Protein AF-A0A956V4A8-F1 (afdb_monomer_lite)

Sequence (157 aa):
MKYLMVVVMLCLSACSSLDTISDPPPQPGPSEPETPETTNPETGEPENFSGQWLGKVIFEDYEADLELRLEQDLVFLRGEGLLKVDEPFYKTSLKGKVSGMLKYDEVSFELVPDDPDYCYYRAKAIRNTERLEGSFVGVNCVDDAIRGSFVVEKVLE

pLDDT: mean 74.94, std 21.22, range [30.44, 96.19]

Foldseek 3Di:
DDDDDDDDDDDDDDDDDDDDDDDDPDDDDDDPPPDPPPPPPPPPDPQFPAAKKWWWWDFPPAIWIKIWGWGDDPFKIWGKMWTWGDDPVDTDIWIFIKIWGHDPQKIWIKTQTPDPQAFIKIKIWGDDPFKTKIKIWTQGPVGDITITIIIIGGDDD

Structure (mmCIF, N/CA/C/O backbone):
data_AF-A0A956V4A8-F1
#
_entry.id   AF-A0A956V4A8-F1
#
loop_
_atom_site.group_PDB
_atom_site.id
_atom_site.type_symbol
_atom_site.label_atom_id
_atom_site.label_alt_id
_atom_site.label_comp_id
_atom_site.label_asym_id
_atom_site.label_entity_id
_atom_site.label_seq_id
_atom_site.pdbx_PDB_ins_code
_atom_site.Cartn_x
_atom_site.Cartn_y
_atom_site.Cartn_z
_atom_site.occupancy
_atom_site.B_iso_or_equiv
_atom_site.auth_seq_id
_atom_site.auth_comp_id
_atom_site.auth_asym_id
_atom_site.auth_atom_id
_atom_site.pdbx_PDB_model_num
ATOM 1 N N . MET A 1 1 ? 7.256 48.544 -7.525 1.00 36.28 1 MET A N 1
ATOM 2 C CA . MET A 1 1 ? 5.991 48.728 -8.266 1.00 36.28 1 MET A CA 1
ATOM 3 C C . MET A 1 1 ? 4.969 47.742 -7.727 1.00 36.28 1 MET A C 1
ATOM 5 O O . MET A 1 1 ? 5.292 46.571 -7.640 1.00 36.28 1 MET A O 1
ATOM 9 N N . LYS A 1 2 ? 3.777 48.266 -7.411 1.00 37.62 2 LYS A N 1
ATOM 10 C CA . LYS A 1 2 ? 2.496 47.600 -7.101 1.00 37.62 2 LYS A CA 1
ATOM 11 C C . LYS A 1 2 ? 2.353 46.834 -5.774 1.00 37.62 2 LYS A C 1
ATOM 13 O O . LYS A 1 2 ? 2.622 45.649 -5.657 1.00 37.62 2 LYS A O 1
ATOM 18 N N . TYR A 1 3 ? 1.821 47.601 -4.823 1.00 36.47 3 TYR A N 1
ATOM 19 C CA . TYR A 1 3 ? 1.002 47.219 -3.676 1.00 36.47 3 TYR A CA 1
ATOM 20 C C . TYR A 1 3 ? -0.257 46.439 -4.090 1.00 36.47 3 TYR A C 1
ATOM 22 O O . TYR A 1 3 ? -0.843 46.749 -5.129 1.00 36.47 3 TYR A O 1
ATOM 30 N N . LEU A 1 4 ? -0.750 45.562 -3.211 1.00 34.28 4 LEU A N 1
ATOM 31 C CA . LEU A 1 4 ? -2.187 45.318 -3.088 1.00 34.28 4 LEU A CA 1
ATOM 32 C C . LEU A 1 4 ? -2.568 45.188 -1.606 1.00 34.28 4 LEU A C 1
ATOM 34 O O . LEU A 1 4 ? -2.317 44.180 -0.955 1.00 34.28 4 LEU A O 1
ATOM 38 N N . MET A 1 5 ? -3.137 46.281 -1.097 1.00 34.00 5 MET A N 1
ATOM 39 C CA . MET A 1 5 ? -3.940 46.347 0.119 1.00 34.00 5 MET A CA 1
ATOM 40 C C . MET A 1 5 ? -5.271 45.628 -0.121 1.00 34.00 5 MET A C 1
ATOM 42 O O . MET A 1 5 ? -5.885 45.838 -1.166 1.00 34.00 5 MET A O 1
ATOM 46 N N . VAL A 1 6 ? -5.780 44.917 0.883 1.00 35.75 6 VAL A N 1
ATOM 47 C CA . VAL A 1 6 ? -7.229 44.826 1.101 1.00 35.75 6 VAL A CA 1
ATOM 48 C C . VAL A 1 6 ? -7.498 45.232 2.543 1.00 35.75 6 VAL A C 1
ATOM 50 O O . VAL A 1 6 ? -7.198 44.517 3.493 1.00 35.75 6 VAL A O 1
ATOM 53 N N . VAL A 1 7 ? -8.013 46.450 2.659 1.00 35.19 7 VAL A N 1
ATOM 54 C CA . VAL A 1 7 ? -8.653 47.033 3.832 1.00 35.19 7 VAL A CA 1
ATOM 55 C C . VAL A 1 7 ? -10.132 46.691 3.726 1.00 35.19 7 VAL A C 1
ATOM 57 O O . VAL A 1 7 ? -10.735 47.036 2.715 1.00 35.19 7 VAL A O 1
ATOM 60 N N . VAL A 1 8 ? -10.731 46.120 4.770 1.00 32.91 8 VAL A N 1
ATOM 61 C CA . VAL A 1 8 ? -12.114 46.454 5.135 1.00 32.91 8 VAL A CA 1
ATOM 62 C C . VAL A 1 8 ? -12.164 46.591 6.650 1.00 32.91 8 VAL A C 1
ATOM 64 O O . VAL A 1 8 ? -12.032 45.631 7.402 1.00 32.91 8 VAL A O 1
ATOM 67 N N . MET A 1 9 ? -12.293 47.843 7.063 1.00 35.19 9 MET A N 1
ATOM 68 C CA . MET A 1 9 ? -12.492 48.316 8.420 1.00 35.19 9 MET A CA 1
ATOM 69 C C . MET A 1 9 ? -13.931 48.851 8.495 1.00 35.19 9 MET A C 1
ATOM 71 O O . MET A 1 9 ? -14.411 49.422 7.517 1.00 35.19 9 MET A O 1
ATOM 75 N N . LEU A 1 10 ? -14.514 48.762 9.694 1.00 38.06 10 LEU A N 1
ATOM 76 C CA . LEU A 1 10 ? -15.587 49.602 10.253 1.00 38.06 10 LEU A CA 1
ATOM 77 C C . LEU A 1 10 ? -17.047 49.246 9.928 1.00 38.06 10 LEU A C 1
ATOM 79 O O . LEU A 1 10 ? -17.537 49.456 8.827 1.00 38.06 10 LEU A O 1
ATOM 83 N N . CYS A 1 11 ? -17.797 48.954 10.996 1.00 30.44 11 CYS A N 1
ATOM 84 C CA . CYS A 1 11 ? -18.693 49.983 11.521 1.00 30.44 11 CYS A CA 1
ATOM 85 C C . CYS A 1 11 ? -18.794 49.921 13.057 1.00 30.44 11 CYS A C 1
ATOM 87 O O . CYS A 1 11 ? -18.989 48.865 13.652 1.00 30.44 11 CYS A O 1
ATOM 89 N N . LEU A 1 12 ? -18.592 51.094 13.656 1.00 37.97 12 LEU A N 1
ATOM 90 C CA . LEU A 1 12 ? -18.676 51.471 15.067 1.00 37.97 12 LEU A CA 1
ATOM 91 C C . LEU A 1 12 ? -20.073 52.037 15.384 1.00 37.97 12 LEU A C 1
ATOM 93 O O . LEU A 1 12 ? -20.771 52.483 14.475 1.00 37.97 12 LEU A O 1
ATOM 97 N N . SER A 1 13 ? -20.313 52.240 16.688 1.00 38.72 13 SER A N 1
ATOM 98 C CA . SER A 1 13 ? -21.192 53.255 17.328 1.00 38.72 13 SER A CA 1
ATOM 99 C C . SER A 1 13 ? -22.546 52.708 17.808 1.00 38.72 13 SER A C 1
ATOM 101 O O . SER A 1 13 ? -23.384 52.331 17.003 1.00 38.72 13 SER A O 1
ATOM 103 N N . ALA A 1 14 ? -22.752 52.455 19.105 1.00 40.47 14 ALA A N 1
ATOM 104 C CA . ALA A 1 14 ? -22.905 53.379 20.246 1.00 40.47 14 ALA A CA 1
ATOM 105 C C . ALA A 1 14 ? -24.321 53.988 20.372 1.00 40.47 14 ALA A C 1
ATOM 107 O O . ALA A 1 14 ? -24.719 54.826 19.572 1.00 40.47 14 ALA A O 1
ATOM 108 N N . CYS A 1 15 ? -25.027 53.604 21.441 1.00 35.88 15 CYS A N 1
ATOM 109 C CA . CYS A 1 15 ? -26.040 54.380 22.174 1.00 35.88 15 CYS A CA 1
ATOM 110 C C . CYS A 1 15 ? -25.851 53.989 23.656 1.00 35.88 15 CYS A C 1
ATOM 112 O O . CYS A 1 15 ? -25.851 52.804 23.963 1.00 35.88 15 CYS A O 1
ATOM 114 N N . SER A 1 16 ? -25.335 54.856 24.531 1.00 37.22 16 SER A N 1
ATOM 115 C CA . SER A 1 16 ? -25.959 56.017 25.195 1.00 37.22 16 SER A CA 1
ATOM 116 C C . SER A 1 16 ? -26.667 55.657 26.513 1.00 37.22 16 SER A C 1
ATOM 118 O O . SER A 1 16 ? -27.739 55.073 26.507 1.00 37.22 16 SER A O 1
ATOM 120 N N . SER A 1 17 ? -26.022 56.105 27.602 1.00 41.47 17 SER A N 1
ATOM 121 C CA . SER A 1 17 ? -26.554 56.740 28.828 1.00 41.47 17 SER A CA 1
ATOM 122 C C . SER A 1 17 ? -27.556 56.035 29.764 1.00 41.47 17 SER A C 1
ATOM 124 O O . SER A 1 17 ? -28.668 55.711 29.375 1.00 41.47 17 SER A O 1
ATOM 126 N N . LEU A 1 18 ? -27.107 55.963 31.032 1.00 44.75 18 LEU A N 1
ATOM 127 C CA . LEU A 1 18 ? -27.783 56.131 32.334 1.00 44.75 18 LEU A CA 1
ATOM 128 C C . LEU A 1 18 ? -29.298 55.887 32.438 1.00 44.75 18 LEU A C 1
ATOM 130 O O . LEU A 1 18 ? -30.064 56.648 31.869 1.00 44.75 18 LEU A O 1
ATOM 134 N N . ASP A 1 19 ? -29.687 55.018 33.380 1.00 40.72 19 ASP A N 1
ATOM 135 C CA . ASP A 1 19 ? -30.615 55.402 34.455 1.00 40.72 19 ASP A CA 1
ATOM 136 C C . ASP A 1 19 ? -30.521 54.453 35.666 1.00 40.72 19 ASP A C 1
ATOM 138 O O . ASP A 1 19 ? -30.429 53.233 35.542 1.00 40.72 19 ASP A O 1
ATOM 142 N N . THR A 1 20 ? -30.515 55.055 36.854 1.00 47.44 20 THR A N 1
ATOM 143 C CA . THR A 1 20 ? -30.603 54.417 38.173 1.00 47.44 20 THR A CA 1
ATOM 144 C C . THR A 1 20 ? -32.021 53.905 38.399 1.00 47.44 20 THR A C 1
ATOM 146 O O . THR A 1 20 ? -32.931 54.726 38.467 1.00 47.44 20 THR A O 1
ATOM 149 N N . ILE A 1 21 ? -32.225 52.599 38.617 1.00 43.19 21 ILE A N 1
ATOM 150 C CA . ILE A 1 21 ? -33.473 52.075 39.201 1.00 43.19 21 ILE A CA 1
ATOM 151 C C . ILE A 1 21 ? -33.159 50.915 40.160 1.00 43.19 21 ILE A C 1
ATOM 153 O O . ILE A 1 21 ? -32.412 50.002 39.828 1.00 43.19 21 ILE A O 1
ATOM 157 N N . SER A 1 22 ? -33.735 51.029 41.359 1.00 42.41 22 SER A N 1
ATOM 158 C CA . SER A 1 22 ? -33.729 50.139 42.523 1.00 42.41 22 SER A CA 1
ATOM 159 C C . SER A 1 22 ? -33.612 48.635 42.264 1.00 42.41 22 SER A C 1
ATOM 161 O O . SER A 1 22 ? -34.355 48.078 41.459 1.00 42.41 22 SER A O 1
ATOM 163 N N . ASP A 1 23 ? -32.787 47.978 43.086 1.00 48.81 23 ASP A N 1
ATOM 164 C CA . ASP A 1 23 ? -32.817 46.531 43.329 1.00 48.81 23 ASP A CA 1
ATOM 165 C C . ASP A 1 23 ? -34.249 46.054 43.654 1.00 48.81 23 ASP A C 1
ATOM 167 O O . ASP A 1 23 ? -34.845 46.528 44.632 1.00 48.81 23 ASP A O 1
ATOM 171 N N . PRO A 1 24 ? -34.827 45.114 42.888 1.00 55.84 24 PRO A N 1
ATOM 172 C CA . PRO A 1 24 ? -35.982 44.356 43.342 1.00 55.84 24 PRO A CA 1
ATOM 173 C C . PRO A 1 24 ? -35.551 43.303 44.387 1.00 55.84 24 PRO A C 1
ATOM 175 O O . PRO A 1 24 ? -34.430 42.796 44.333 1.00 55.84 24 PRO A O 1
ATOM 178 N N . PRO A 1 25 ? -36.420 42.939 45.350 1.00 59.53 25 PRO A N 1
ATOM 179 C CA . PRO A 1 25 ? -36.109 41.901 46.334 1.00 59.53 25 PRO A CA 1
ATOM 180 C C . PRO A 1 25 ? -35.831 40.550 45.646 1.00 59.53 25 PRO A C 1
ATOM 182 O O . PRO A 1 25 ? -36.397 40.288 44.581 1.00 59.53 25 PRO A O 1
ATOM 185 N N . PRO A 1 26 ? -35.002 39.670 46.244 1.00 54.84 26 PRO A N 1
ATOM 186 C CA . PRO A 1 26 ? -34.620 38.405 45.627 1.00 54.84 26 PRO A CA 1
ATOM 187 C C . PRO A 1 26 ? -35.861 37.548 45.360 1.00 54.84 26 PRO A C 1
ATOM 189 O O . PRO A 1 26 ? -36.564 37.139 46.287 1.00 54.84 26 PRO A O 1
ATOM 192 N N . GLN A 1 27 ? -36.144 37.287 44.082 1.00 53.84 27 GLN A N 1
ATOM 193 C CA . GLN A 1 27 ? -37.149 36.303 43.694 1.00 53.84 27 GLN A CA 1
ATOM 194 C C . GLN A 1 27 ? -36.642 34.892 44.046 1.00 53.84 27 GLN A C 1
ATOM 196 O O . GLN A 1 27 ? -35.451 34.617 43.868 1.00 53.84 27 GLN A O 1
ATOM 201 N N . PRO A 1 28 ? -37.513 33.981 44.521 1.00 52.59 28 PRO A N 1
ATOM 202 C CA . PRO A 1 28 ? -37.171 32.568 44.647 1.00 52.59 28 PRO A CA 1
ATOM 203 C C . PRO A 1 28 ? -36.721 32.048 43.278 1.00 52.59 28 PRO A C 1
ATOM 205 O O . PRO A 1 28 ? -37.389 32.314 42.278 1.00 52.59 28 PRO A O 1
ATOM 208 N N . GLY A 1 29 ? -35.566 31.381 43.240 1.00 52.91 29 GLY A N 1
ATOM 209 C CA . GLY A 1 29 ? -34.890 31.010 41.999 1.00 52.91 29 GLY A CA 1
ATOM 210 C C . GLY A 1 29 ? -35.778 30.211 41.038 1.00 52.91 29 GLY A C 1
ATOM 211 O O . GLY A 1 29 ? -36.649 29.461 41.487 1.00 52.91 29 GLY A O 1
ATOM 212 N N . PRO A 1 30 ? -35.571 30.341 39.716 1.00 49.50 30 PRO A N 1
ATOM 213 C CA . PRO A 1 30 ? -36.160 29.403 38.780 1.00 49.50 30 PRO A CA 1
ATOM 214 C C . PRO A 1 30 ? -35.577 28.021 39.082 1.00 49.50 30 PRO A C 1
ATOM 216 O O . PRO A 1 30 ? -34.360 27.857 39.150 1.00 49.50 30 PRO A O 1
ATOM 219 N N . SER A 1 31 ? -36.452 27.042 39.306 1.00 57.62 31 SER A N 1
ATOM 220 C CA . SER A 1 31 ? -36.075 25.633 39.297 1.00 57.62 31 SER A CA 1
ATOM 221 C C . SER A 1 31 ? -35.276 25.370 38.023 1.00 57.62 31 SER A C 1
ATOM 223 O O . SER A 1 31 ? -35.748 25.696 36.931 1.00 57.62 31 SER A O 1
ATOM 225 N N . GLU A 1 32 ? -34.052 24.867 38.181 1.00 56.41 32 GLU A N 1
ATOM 226 C CA . GLU A 1 32 ? -33.204 24.433 37.073 1.00 56.41 32 GLU A CA 1
ATOM 227 C C . GLU A 1 32 ? -34.052 23.588 36.110 1.00 56.41 32 GLU A C 1
ATOM 229 O O . GLU A 1 32 ? -34.759 22.683 36.567 1.00 56.41 32 GLU A O 1
ATOM 234 N N . PRO A 1 33 ? -34.045 23.870 34.797 1.00 52.03 33 PRO A N 1
ATOM 235 C CA . PRO A 1 33 ? -34.579 22.915 33.849 1.00 52.03 33 PRO A CA 1
ATOM 236 C C . PRO A 1 33 ? -33.721 21.659 33.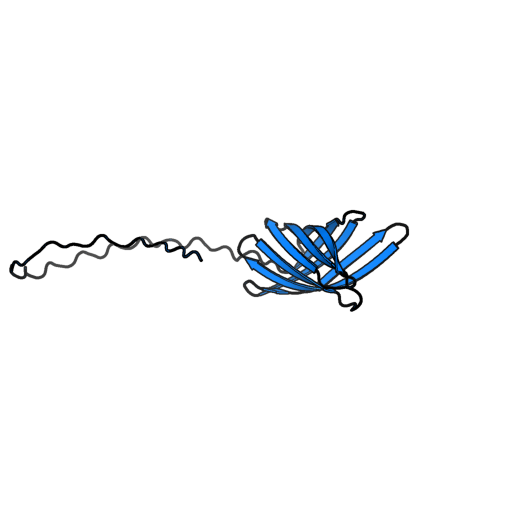987 1.00 52.03 33 PRO A C 1
ATOM 238 O O . PRO A 1 33 ? -32.516 21.717 33.733 1.00 52.03 33 PRO A O 1
ATOM 241 N N . GLU A 1 34 ? -34.323 20.543 34.404 1.00 50.22 34 GLU A N 1
ATOM 242 C CA . GLU A 1 34 ? -33.698 19.231 34.263 1.00 50.22 34 GLU A CA 1
ATOM 243 C C . GLU A 1 34 ? -33.276 19.118 32.800 1.00 50.22 34 GLU A C 1
ATOM 245 O O . GLU A 1 34 ? -34.100 19.115 31.880 1.00 50.22 34 GLU A O 1
ATOM 250 N N . THR A 1 35 ? -31.966 19.178 32.579 1.00 53.41 35 THR A N 1
ATOM 251 C CA . THR A 1 35 ? -31.405 19.066 31.242 1.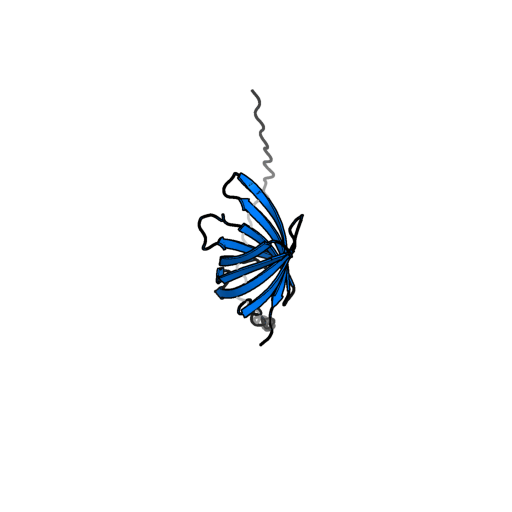00 53.41 35 THR A CA 1
ATOM 252 C C . THR A 1 35 ? -31.811 17.677 30.765 1.00 53.41 35 THR A C 1
ATOM 254 O O . THR A 1 35 ? -31.556 16.723 31.503 1.00 53.41 35 THR A O 1
ATOM 257 N N . PRO A 1 36 ? -32.469 17.517 29.603 1.00 47.81 36 PRO A N 1
ATOM 258 C CA . PRO A 1 36 ? -32.693 16.183 29.082 1.00 47.81 36 PRO A CA 1
ATOM 259 C C . PRO A 1 36 ? -31.315 15.538 28.974 1.00 47.81 36 PRO A C 1
ATOM 261 O O . PRO A 1 36 ? -30.438 16.091 28.302 1.00 47.81 36 PRO A O 1
ATOM 264 N N . GLU A 1 37 ? -31.109 14.433 29.698 1.00 45.59 37 GLU A N 1
ATOM 265 C CA . GLU A 1 37 ? -29.940 13.582 29.525 1.00 45.59 37 GLU A CA 1
ATOM 266 C C . GLU A 1 37 ? -29.870 13.285 28.035 1.00 45.59 37 GLU A C 1
ATOM 268 O O . GLU A 1 37 ? -30.659 12.524 27.474 1.00 45.59 37 GLU A O 1
ATOM 273 N N . THR A 1 38 ? -28.968 13.996 27.365 1.00 40.22 38 THR A N 1
ATOM 274 C CA . THR A 1 38 ? -28.608 13.697 25.999 1.00 40.22 38 THR A CA 1
ATOM 275 C C . THR A 1 38 ? -27.932 12.355 26.133 1.00 40.22 38 THR A C 1
ATOM 277 O O . THR A 1 38 ? -26.786 12.287 26.571 1.00 40.22 38 THR A O 1
ATOM 280 N N . THR A 1 39 ? -28.676 11.283 25.859 1.00 43.44 39 THR A N 1
ATOM 281 C CA . THR A 1 39 ? -28.106 9.975 25.565 1.00 43.44 39 THR A CA 1
ATOM 282 C C . THR A 1 39 ? -27.041 10.241 24.527 1.00 43.44 39 THR A C 1
ATOM 284 O O . THR A 1 39 ? -27.347 10.530 23.368 1.00 43.44 39 THR A O 1
ATOM 287 N N . ASN A 1 40 ? -25.798 10.270 25.001 1.00 52.56 40 ASN A N 1
ATOM 288 C CA . ASN A 1 40 ? -24.621 10.366 24.174 1.00 52.56 40 ASN A CA 1
ATOM 289 C C . ASN A 1 40 ? -24.801 9.235 23.159 1.00 52.56 40 ASN A C 1
ATOM 291 O O . ASN A 1 40 ? -24.985 8.098 23.608 1.00 52.56 40 ASN A O 1
ATOM 295 N N . PRO A 1 41 ? -24.899 9.514 21.844 1.00 49.75 41 PRO A N 1
ATOM 296 C CA . PRO A 1 41 ? -24.983 8.436 20.880 1.00 49.75 41 PRO A CA 1
ATOM 297 C C . PRO A 1 41 ? -23.787 7.552 21.176 1.00 49.75 41 PRO A C 1
ATOM 299 O O . PRO A 1 41 ? -22.665 8.050 21.252 1.00 49.75 41 PRO A O 1
ATOM 302 N N . GLU A 1 42 ? -24.068 6.290 21.480 1.00 48.09 42 GLU A N 1
ATOM 303 C CA . GLU A 1 42 ? -23.077 5.261 21.724 1.00 48.09 42 GLU A CA 1
ATOM 304 C C . GLU A 1 42 ? -22.100 5.353 20.553 1.00 48.09 42 GLU A C 1
ATOM 306 O O . GLU A 1 42 ? -22.432 4.995 19.421 1.00 48.09 42 GLU A O 1
ATOM 311 N N . THR A 1 43 ? -20.963 6.015 20.787 1.00 47.06 43 THR A N 1
ATOM 312 C CA . THR A 1 43 ? -19.883 6.144 19.817 1.00 47.06 43 THR A CA 1
ATOM 313 C C . THR A 1 43 ? -19.393 4.722 19.668 1.00 47.06 43 THR A C 1
ATOM 315 O O . THR A 1 43 ? -18.571 4.279 20.468 1.00 47.06 43 THR A O 1
ATOM 318 N N . GLY A 1 44 ? -20.008 3.979 18.741 1.00 40.06 44 GLY A N 1
ATOM 319 C CA . GLY A 1 44 ? -19.593 2.631 18.399 1.00 40.06 44 GLY A CA 1
ATOM 320 C C . GLY A 1 44 ? -18.086 2.675 18.269 1.00 40.06 44 GLY A C 1
ATOM 321 O O . GLY A 1 44 ? -17.561 3.602 17.640 1.00 40.06 44 GLY A O 1
ATOM 322 N N . GLU A 1 45 ? -17.406 1.775 18.981 1.00 46.56 45 GLU A N 1
ATOM 323 C CA . GLU A 1 45 ? -15.950 1.735 18.980 1.00 46.56 45 GLU A CA 1
ATOM 324 C C . GLU A 1 45 ? -15.491 1.866 17.528 1.00 46.56 45 GLU A C 1
ATOM 326 O O . GLU A 1 45 ? -15.997 1.126 16.676 1.00 46.56 45 GLU A O 1
ATOM 331 N N . PRO A 1 46 ? -14.641 2.859 17.204 1.00 55.00 46 PRO A N 1
ATOM 332 C CA . PRO A 1 46 ? -14.238 3.080 15.831 1.00 55.00 46 PRO A CA 1
ATOM 333 C C . PRO A 1 46 ? -13.652 1.772 15.328 1.00 55.00 46 PRO A C 1
ATOM 335 O O . PRO A 1 46 ? -12.647 1.294 15.856 1.00 55.00 46 PRO A O 1
ATOM 338 N N . GLU A 1 47 ? -14.337 1.169 14.360 1.00 63.97 47 GLU A N 1
ATOM 339 C CA . GLU A 1 47 ? -13.988 -0.139 13.838 1.00 63.97 47 GLU A CA 1
ATOM 340 C C . GLU A 1 47 ? -12.506 -0.128 13.461 1.00 63.97 47 GLU A C 1
ATOM 342 O O . GLU A 1 47 ? -12.058 0.668 12.621 1.00 63.97 47 GLU A O 1
ATOM 347 N N . ASN A 1 48 ? -11.741 -0.965 14.159 1.00 73.06 48 ASN A N 1
ATOM 348 C CA . ASN A 1 48 ? -10.294 -0.881 14.166 1.00 73.06 48 ASN A CA 1
ATOM 349 C C . ASN A 1 48 ? -9.749 -1.255 12.779 1.00 73.06 48 ASN A C 1
ATOM 351 O O . ASN A 1 48 ? -10.116 -2.284 12.203 1.00 73.06 48 ASN A O 1
ATOM 355 N N . PHE A 1 49 ? -8.863 -0.418 12.243 1.00 79.69 49 PHE A N 1
ATOM 356 C CA . PHE A 1 49 ? -8.170 -0.644 10.973 1.00 79.69 49 PHE A CA 1
ATOM 357 C C . PHE A 1 49 ? -7.158 -1.798 11.044 1.00 79.69 49 PHE A C 1
ATOM 359 O O . PHE A 1 49 ? -6.605 -2.216 10.026 1.00 79.69 49 PHE A O 1
ATOM 366 N N . SER A 1 50 ? -6.906 -2.303 12.253 1.00 89.31 50 SER A N 1
ATOM 367 C CA . SER A 1 50 ? -5.955 -3.377 12.495 1.00 89.31 50 SER A CA 1
ATOM 368 C C . SER A 1 50 ? -6.387 -4.682 11.828 1.00 89.31 50 SER A C 1
ATOM 370 O O . SER A 1 50 ? -7.565 -5.051 11.860 1.00 89.31 50 SER A O 1
ATOM 372 N N . GLY A 1 51 ? -5.420 -5.378 11.237 1.00 91.81 51 GLY A N 1
ATOM 373 C CA . GLY A 1 51 ? -5.620 -6.668 10.585 1.00 91.81 51 GLY A CA 1
ATOM 374 C C . GLY A 1 51 ? -4.862 -6.806 9.270 1.00 91.81 51 GLY A C 1
ATOM 375 O O . GLY A 1 51 ? -4.039 -5.963 8.894 1.00 91.81 51 GLY A O 1
ATOM 376 N N . GLN A 1 52 ? -5.145 -7.904 8.576 1.00 94.75 52 GLN A N 1
ATOM 377 C CA . GLN A 1 52 ? -4.626 -8.159 7.241 1.00 94.75 52 GLN A CA 1
ATOM 378 C C . GLN A 1 52 ? -5.549 -7.540 6.189 1.00 94.75 52 GLN A C 1
ATOM 380 O O . GLN A 1 52 ? -6.768 -7.654 6.277 1.00 94.75 52 GLN A O 1
ATOM 385 N N . TRP A 1 53 ? -4.952 -6.913 5.182 1.00 94.31 53 TRP A N 1
ATOM 386 C CA . TRP A 1 53 ? -5.639 -6.351 4.028 1.00 94.31 53 TRP A CA 1
ATOM 387 C C . TRP A 1 53 ? -5.016 -6.909 2.756 1.00 94.31 53 TRP A C 1
ATOM 389 O O . TRP A 1 53 ? -3.792 -6.941 2.630 1.00 94.31 53 TRP A O 1
ATOM 399 N N . LEU A 1 54 ? -5.843 -7.360 1.821 1.00 96.19 54 LEU A N 1
ATOM 400 C CA . LEU A 1 54 ? -5.405 -7.999 0.583 1.00 96.19 54 LEU A CA 1
ATOM 401 C C . LEU A 1 54 ? -6.058 -7.328 -0.615 1.00 96.19 54 LEU A C 1
ATOM 403 O O . LEU A 1 54 ? -7.230 -6.966 -0.567 1.00 96.19 54 LEU A O 1
ATOM 407 N N . GLY A 1 55 ? -5.326 -7.195 -1.713 1.00 95.12 55 GLY A N 1
ATOM 408 C CA . GLY A 1 55 ? -5.913 -6.725 -2.956 1.00 95.12 55 GLY A CA 1
ATOM 409 C C . GLY A 1 55 ? -4.896 -6.490 -4.055 1.00 95.12 55 GLY A C 1
ATOM 410 O O . GLY A 1 55 ? -3.904 -7.208 -4.156 1.00 95.12 55 GLY A O 1
ATOM 411 N N . LYS A 1 56 ? -5.174 -5.505 -4.906 1.00 95.19 56 LYS A N 1
ATOM 412 C CA . LYS A 1 56 ? -4.453 -5.268 -6.157 1.00 95.19 56 LYS A CA 1
ATOM 413 C C . LYS A 1 56 ? -3.914 -3.851 -6.234 1.00 95.19 56 LYS A C 1
ATOM 415 O O . LYS A 1 56 ? -4.571 -2.902 -5.806 1.00 95.19 56 LYS A O 1
ATOM 420 N N . VAL A 1 57 ? -2.750 -3.721 -6.855 1.00 93.12 57 VAL A N 1
ATOM 421 C CA . VAL A 1 57 ? -2.176 -2.467 -7.343 1.00 93.12 57 VAL A CA 1
ATOM 422 C C . VAL A 1 57 ? -2.191 -2.508 -8.859 1.00 93.12 57 VAL A C 1
ATOM 424 O O . VAL A 1 57 ? -1.774 -3.494 -9.460 1.00 93.12 57 VAL A O 1
ATOM 427 N N . ILE A 1 58 ? -2.670 -1.434 -9.463 1.00 93.69 58 ILE A N 1
ATOM 428 C CA . ILE A 1 58 ? -2.830 -1.280 -10.901 1.00 93.69 58 ILE A CA 1
ATOM 429 C C . ILE A 1 58 ? -1.846 -0.198 -11.338 1.00 93.69 58 ILE A C 1
ATOM 431 O O . ILE A 1 58 ? -1.994 0.973 -10.965 1.00 93.69 58 ILE A O 1
ATOM 435 N N . PHE A 1 59 ? -0.828 -0.609 -12.088 1.00 89.69 59 PHE A N 1
ATOM 436 C CA . PHE A 1 59 ? 0.096 0.276 -12.792 1.00 89.69 59 PHE A CA 1
ATOM 437 C C . PHE A 1 59 ? -0.395 0.480 -14.235 1.00 89.69 59 PHE A C 1
ATOM 439 O O . PHE A 1 59 ? -1.406 -0.088 -14.640 1.00 89.69 59 PHE A O 1
ATOM 446 N N . GLU A 1 60 ? 0.305 1.305 -15.017 1.00 87.12 60 GLU A N 1
ATOM 447 C CA . GLU A 1 60 ? -0.049 1.544 -16.427 1.00 87.12 60 GLU A CA 1
ATOM 448 C C . GLU A 1 60 ? 0.052 0.268 -17.280 1.00 87.12 60 GLU A C 1
ATOM 450 O O . GLU A 1 60 ? -0.834 -0.001 -18.088 1.00 87.12 60 GLU A O 1
ATOM 455 N N . ASP A 1 61 ? 1.088 -0.542 -17.039 1.00 87.44 61 ASP A N 1
ATOM 456 C CA . ASP A 1 61 ? 1.444 -1.672 -17.906 1.00 87.44 61 ASP A CA 1
ATOM 457 C C . ASP A 1 61 ? 1.237 -3.057 -17.268 1.00 87.44 61 ASP A C 1
ATOM 459 O O . ASP A 1 61 ? 1.340 -4.067 -17.963 1.00 87.44 61 ASP A O 1
ATOM 463 N N . TYR A 1 62 ? 0.995 -3.133 -15.955 1.00 90.06 62 TYR A N 1
ATOM 464 C CA . TYR A 1 62 ? 0.870 -4.400 -15.225 1.00 90.06 62 TYR A CA 1
ATOM 465 C C . TYR A 1 62 ? 0.102 -4.247 -13.907 1.00 90.06 62 TYR A C 1
ATOM 467 O O . TYR A 1 62 ? -0.119 -3.141 -13.406 1.00 90.06 62 TYR A O 1
ATOM 475 N N . GLU A 1 63 ? -0.270 -5.380 -13.316 1.00 92.69 63 GLU A N 1
ATOM 476 C CA . GLU A 1 63 ? -0.895 -5.447 -11.997 1.00 92.69 63 GLU A CA 1
ATOM 477 C C . GLU A 1 63 ? 0.006 -6.176 -10.997 1.00 92.69 63 GLU A C 1
ATOM 479 O O . GLU A 1 63 ? 0.850 -6.999 -11.349 1.00 92.69 63 GLU A O 1
ATOM 484 N N . ALA A 1 64 ? -0.186 -5.877 -9.718 1.00 92.75 64 ALA A N 1
ATOM 485 C CA . ALA A 1 64 ? 0.507 -6.539 -8.626 1.00 92.75 64 ALA A CA 1
ATOM 486 C C . ALA A 1 64 ? -0.471 -6.889 -7.506 1.00 92.75 64 ALA A C 1
ATOM 488 O O . ALA A 1 64 ? -1.423 -6.153 -7.248 1.00 92.75 64 ALA A O 1
ATOM 489 N N . ASP A 1 65 ? -0.219 -7.989 -6.808 1.00 95.56 65 ASP A N 1
ATOM 490 C CA . ASP A 1 65 ? -0.891 -8.288 -5.549 1.00 95.56 65 ASP A CA 1
ATOM 491 C C . ASP A 1 65 ? -0.280 -7.455 -4.428 1.00 95.56 65 ASP A C 1
ATOM 493 O O . ASP A 1 65 ? 0.942 -7.337 -4.321 1.00 95.56 65 ASP A O 1
ATOM 497 N N . LEU A 1 66 ? -1.131 -6.901 -3.572 1.00 94.56 66 LEU A N 1
ATOM 498 C CA . LEU A 1 66 ? -0.731 -6.178 -2.377 1.00 94.56 66 LEU A CA 1
ATOM 499 C C . LEU A 1 66 ? -1.298 -6.858 -1.145 1.00 94.56 66 LEU A C 1
ATOM 501 O O . LEU A 1 66 ? -2.508 -7.027 -1.009 1.00 94.56 66 LEU A O 1
ATOM 505 N N . GLU A 1 67 ? -0.404 -7.182 -0.224 1.00 95.81 67 GLU A N 1
ATOM 506 C CA . GLU A 1 67 ? -0.749 -7.613 1.120 1.00 95.81 67 GLU A CA 1
ATOM 507 C C . GLU A 1 67 ? -0.268 -6.553 2.103 1.00 95.81 67 GLU A C 1
ATOM 509 O O . GLU A 1 67 ? 0.902 -6.172 2.082 1.00 95.81 67 GLU A O 1
ATOM 514 N N . LEU A 1 68 ? -1.154 -6.083 2.974 1.00 94.12 68 LEU A N 1
ATOM 515 C CA . LEU A 1 68 ? -0.820 -5.185 4.070 1.00 94.12 68 LEU A CA 1
ATOM 516 C C . LEU A 1 68 ? -1.177 -5.858 5.389 1.00 94.12 68 LEU A C 1
ATOM 518 O O . LEU A 1 68 ? -2.210 -6.513 5.520 1.00 94.12 68 LEU A O 1
ATOM 522 N N . ARG A 1 69 ? -0.336 -5.661 6.392 1.00 94.94 69 ARG A N 1
ATOM 523 C CA . ARG A 1 69 ? -0.650 -5.946 7.790 1.00 94.94 69 ARG A CA 1
ATOM 524 C C . ARG A 1 69 ? -0.538 -4.646 8.533 1.00 94.94 69 ARG A C 1
ATOM 526 O O . ARG A 1 69 ? 0.548 -4.079 8.576 1.00 94.94 69 ARG A O 1
ATOM 533 N N . LEU A 1 70 ? -1.659 -4.161 9.041 1.00 93.31 70 LEU A N 1
ATOM 534 C CA . LEU A 1 70 ? -1.754 -2.830 9.612 1.00 93.31 70 LEU A CA 1
ATOM 535 C C . LEU A 1 70 ? -2.181 -2.933 11.067 1.00 93.31 70 LEU A C 1
ATOM 537 O O . LEU A 1 70 ? -2.976 -3.791 11.439 1.00 93.31 70 LEU A O 1
ATOM 541 N N . GLU A 1 71 ? -1.641 -2.031 11.867 1.00 93.31 71 GLU A N 1
ATOM 542 C CA . GLU A 1 71 ? -1.979 -1.796 13.258 1.00 93.31 71 GLU A CA 1
ATOM 543 C C . GLU A 1 71 ? -2.328 -0.317 13.407 1.00 93.31 71 GLU A C 1
ATOM 545 O O . GLU A 1 71 ? -1.602 0.564 12.926 1.00 93.31 71 GLU A O 1
ATOM 550 N N . GLN A 1 72 ? -3.458 -0.050 14.056 1.00 91.12 72 GLN A N 1
ATOM 551 C CA . GLN A 1 72 ? -3.918 1.301 14.345 1.00 91.12 72 GLN A CA 1
ATOM 552 C C . GLN A 1 72 ? -3.631 1.661 15.799 1.00 91.12 72 GLN A C 1
ATOM 554 O O . GLN A 1 72 ? -4.060 0.968 16.718 1.00 91.12 72 GLN A O 1
ATOM 559 N N . ASP A 1 73 ? -2.984 2.806 15.988 1.00 89.88 73 ASP A N 1
ATOM 560 C CA . ASP A 1 73 ? -2.835 3.467 17.280 1.00 89.88 73 ASP A CA 1
ATOM 561 C C . ASP A 1 73 ? -3.408 4.884 17.179 1.00 89.88 73 ASP A C 1
ATOM 563 O O . ASP A 1 73 ? -2.819 5.773 16.557 1.00 89.88 73 ASP A O 1
ATOM 567 N N . LEU A 1 74 ? -4.596 5.088 17.756 1.00 88.06 74 LEU A N 1
ATOM 568 C CA . LEU A 1 74 ? -5.387 6.313 17.620 1.00 88.06 74 LEU A CA 1
ATOM 569 C C . LEU A 1 74 ? -5.648 6.660 16.143 1.00 88.06 74 LEU A C 1
ATOM 571 O O . LEU A 1 74 ? -6.487 6.040 15.497 1.00 88.06 74 LEU A O 1
ATOM 575 N N . VAL A 1 75 ? -4.935 7.656 15.614 1.00 89.44 75 VAL A N 1
ATOM 576 C CA . VAL A 1 75 ? -5.007 8.107 14.216 1.00 89.44 75 VAL A CA 1
ATOM 577 C C . VAL A 1 75 ? -3.801 7.659 13.39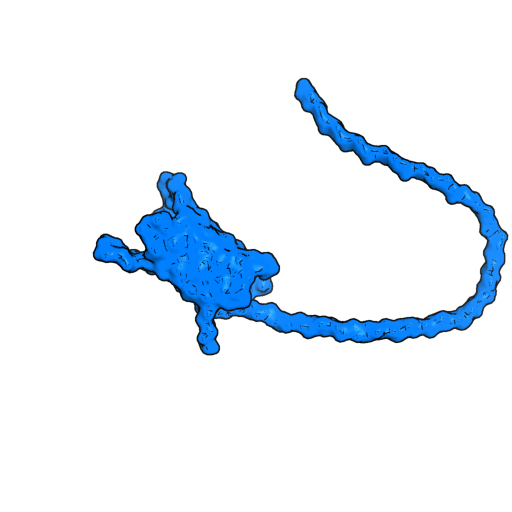5 1.00 89.44 75 VAL A C 1
ATOM 579 O O . VAL A 1 75 ? -3.744 7.936 12.203 1.00 89.44 75 VAL A O 1
ATOM 582 N N . PHE A 1 76 ? -2.816 7.004 14.005 1.00 92.06 76 PHE A N 1
ATOM 583 C CA . PHE A 1 76 ? -1.626 6.516 13.324 1.00 92.06 76 PHE A CA 1
ATOM 584 C C . PHE A 1 76 ? -1.835 5.084 12.844 1.00 92.06 76 PHE A C 1
ATOM 586 O O . PHE A 1 76 ? -2.418 4.260 13.544 1.00 92.06 76 PHE A O 1
ATOM 593 N N . LEU A 1 77 ? -1.308 4.791 11.659 1.00 92.56 77 LEU A N 1
ATOM 594 C CA . LEU A 1 77 ? -1.262 3.452 11.085 1.00 92.56 77 LEU A CA 1
ATOM 595 C C . LEU A 1 77 ? 0.191 3.034 10.920 1.00 92.56 77 LEU A C 1
ATOM 597 O O . LEU A 1 77 ? 1.029 3.835 10.495 1.00 92.56 77 LEU A O 1
ATOM 601 N N . ARG A 1 78 ? 0.499 1.788 11.261 1.00 94.94 78 ARG A N 1
ATOM 602 C CA . ARG A 1 78 ? 1.828 1.203 11.078 1.00 94.94 78 ARG A CA 1
ATOM 603 C C . ARG A 1 78 ? 1.711 -0.248 10.663 1.00 94.94 78 ARG A C 1
ATOM 605 O O . ARG A 1 78 ? 0.729 -0.899 10.991 1.00 94.94 78 ARG A O 1
ATOM 612 N N . GLY A 1 79 ? 2.733 -0.754 9.994 1.00 94.56 79 GLY A N 1
ATOM 613 C CA . GLY A 1 79 ? 2.877 -2.181 9.781 1.00 94.56 79 GLY A CA 1
ATOM 614 C C . GLY A 1 79 ? 3.740 -2.504 8.579 1.00 94.56 79 GLY A C 1
ATOM 615 O O . GLY A 1 79 ? 4.736 -1.826 8.316 1.00 94.56 79 GLY A O 1
ATOM 616 N N . GLU A 1 80 ? 3.361 -3.551 7.864 1.00 95.50 80 GLU A N 1
ATOM 617 C CA . GLU A 1 80 ? 4.164 -4.145 6.802 1.00 95.50 80 GLU A CA 1
ATOM 618 C C . GLU A 1 80 ? 3.345 -4.284 5.523 1.00 95.50 80 GLU A C 1
ATOM 620 O O . GLU A 1 80 ? 2.140 -4.536 5.560 1.00 95.50 80 GLU A O 1
ATOM 625 N N . GLY A 1 81 ? 4.018 -4.117 4.390 1.00 93.81 81 GLY A N 1
ATOM 626 C CA . GLY A 1 81 ? 3.466 -4.308 3.061 1.00 93.81 81 GLY A CA 1
ATOM 627 C C . GLY A 1 81 ? 4.301 -5.300 2.264 1.00 93.81 81 GLY A C 1
ATOM 628 O O . GLY A 1 81 ? 5.527 -5.331 2.369 1.00 93.81 81 GLY A O 1
ATOM 629 N N . LEU A 1 82 ? 3.631 -6.105 1.450 1.00 94.25 82 LEU A N 1
ATOM 630 C CA . LEU A 1 82 ? 4.239 -7.017 0.495 1.00 94.25 82 LEU A CA 1
ATOM 631 C C . LEU A 1 82 ? 3.551 -6.838 -0.856 1.00 94.25 82 LEU A C 1
ATOM 633 O O . LEU A 1 82 ? 2.377 -7.164 -1.010 1.00 94.25 82 LEU A O 1
ATOM 637 N N . LEU A 1 83 ? 4.305 -6.332 -1.826 1.00 91.31 83 LEU A N 1
ATOM 638 C CA . LEU A 1 83 ? 3.893 -6.207 -3.216 1.00 91.31 83 LEU A CA 1
ATOM 639 C C . LEU A 1 83 ? 4.441 -7.401 -4.002 1.00 91.31 83 LEU A C 1
ATOM 641 O O . LEU A 1 83 ? 5.647 -7.644 -3.975 1.00 91.31 83 LEU A O 1
ATOM 645 N N . LYS A 1 84 ? 3.594 -8.144 -4.709 1.00 93.94 84 LYS A N 1
ATOM 646 C CA . LYS A 1 84 ? 4.001 -9.279 -5.547 1.00 93.94 84 LYS A CA 1
ATOM 647 C C . LYS A 1 84 ? 3.606 -9.014 -6.988 1.00 93.94 84 LYS A C 1
ATOM 649 O O . LYS A 1 84 ? 2.441 -8.769 -7.274 1.00 93.94 84 LYS A O 1
ATOM 654 N N . VAL A 1 85 ? 4.573 -9.101 -7.890 1.00 91.69 85 VAL A N 1
ATOM 655 C CA . VAL A 1 85 ? 4.335 -9.052 -9.334 1.00 91.69 85 VAL A CA 1
ATOM 656 C C . VAL A 1 85 ? 4.555 -10.458 -9.868 1.00 91.69 85 VAL A C 1
ATOM 658 O O . VAL A 1 85 ? 5.626 -11.033 -9.650 1.00 91.69 85 VAL A O 1
ATOM 661 N N . ASP A 1 86 ? 3.550 -11.009 -10.540 1.00 91.81 86 ASP A N 1
ATOM 662 C CA . ASP A 1 86 ? 3.613 -12.329 -11.171 1.00 91.81 86 ASP A CA 1
ATOM 663 C C . ASP A 1 86 ? 3.264 -12.222 -12.659 1.00 91.81 86 ASP A C 1
ATOM 665 O O . ASP A 1 86 ? 2.195 -12.631 -13.104 1.00 91.81 86 ASP A O 1
ATOM 669 N N . GLU A 1 87 ? 4.185 -11.642 -13.428 1.00 88.00 87 GLU A N 1
ATOM 670 C CA . GLU A 1 87 ? 4.072 -11.529 -14.879 1.00 88.00 87 GLU A CA 1
ATOM 671 C C . GLU A 1 87 ? 4.782 -12.709 -15.572 1.00 88.00 87 GLU A C 1
ATOM 673 O O . GLU A 1 87 ? 5.775 -13.239 -15.055 1.00 88.00 87 GLU A O 1
ATOM 678 N N . PRO A 1 88 ? 4.354 -13.119 -16.785 1.00 87.06 88 PRO A N 1
ATOM 679 C CA . PRO A 1 88 ? 4.907 -14.287 -17.483 1.00 87.06 88 PRO A CA 1
ATOM 680 C C . PRO A 1 88 ? 6.433 -14.278 -17.660 1.00 87.06 88 PRO A C 1
ATOM 682 O O . PRO A 1 88 ? 7.056 -15.338 -17.725 1.00 87.06 88 PRO A O 1
ATOM 685 N N . PHE A 1 89 ? 7.037 -13.089 -17.731 1.00 85.25 89 PHE A N 1
ATOM 686 C CA . PHE A 1 89 ? 8.473 -12.892 -17.947 1.00 85.25 89 PHE A CA 1
ATOM 687 C C . PHE A 1 89 ? 9.178 -12.192 -16.779 1.00 85.25 89 PHE A C 1
ATOM 689 O O . PHE A 1 89 ? 10.389 -11.984 -16.839 1.00 85.25 89 PHE A O 1
ATOM 696 N N . TYR A 1 90 ? 8.445 -11.828 -15.724 1.00 80.69 90 TYR A N 1
ATOM 697 C CA . TYR A 1 90 ? 8.975 -11.071 -14.597 1.00 80.69 90 TYR A CA 1
ATOM 698 C C . TYR A 1 90 ? 8.217 -11.414 -13.315 1.00 80.69 90 TYR A C 1
ATOM 700 O O . TYR A 1 90 ? 7.036 -11.113 -13.172 1.00 80.69 90 TYR A O 1
ATOM 708 N N . LYS A 1 91 ? 8.916 -12.035 -12.363 1.00 90.75 91 LYS A N 1
ATOM 709 C CA . LYS A 1 91 ? 8.368 -12.354 -11.044 1.00 90.75 91 LYS A CA 1
ATOM 710 C C . LYS A 1 91 ? 9.2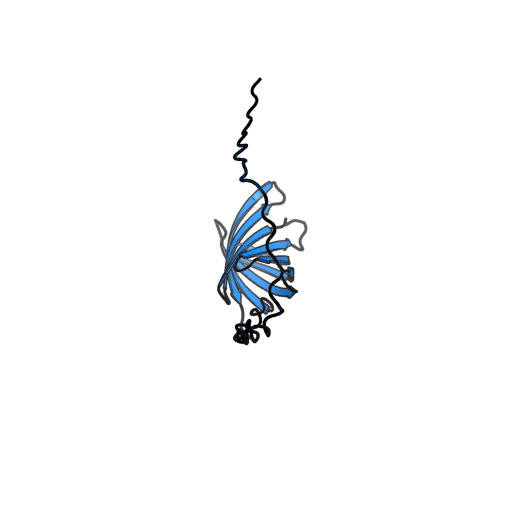06 -11.678 -9.983 1.00 90.75 91 LYS A C 1
ATOM 712 O O . LYS A 1 91 ? 10.411 -11.919 -9.911 1.00 90.75 91 LYS A O 1
ATOM 717 N N . THR A 1 92 ? 8.576 -10.864 -9.150 1.00 89.31 92 THR A N 1
ATOM 718 C CA . THR A 1 92 ? 9.256 -10.222 -8.026 1.00 89.31 92 THR A CA 1
ATOM 719 C C . THR A 1 92 ? 8.339 -10.095 -6.819 1.00 89.31 92 THR A C 1
ATOM 721 O O . THR A 1 92 ? 7.115 -10.196 -6.909 1.00 89.31 92 THR A O 1
ATOM 724 N N . SER A 1 93 ? 8.941 -9.904 -5.655 1.00 90.81 93 SER A N 1
ATOM 725 C CA . SER A 1 93 ? 8.241 -9.660 -4.402 1.00 90.81 93 SER A CA 1
ATOM 726 C C . SER A 1 93 ? 9.014 -8.625 -3.606 1.00 90.81 93 SER A C 1
ATOM 728 O O . SER A 1 93 ? 10.173 -8.849 -3.264 1.00 90.81 93 SER A O 1
ATOM 730 N N . LEU A 1 94 ? 8.365 -7.507 -3.308 1.00 89.56 94 LEU A N 1
ATOM 731 C CA . LEU A 1 94 ? 8.952 -6.376 -2.609 1.00 89.56 94 LEU A CA 1
ATOM 732 C C . LEU A 1 94 ? 8.272 -6.211 -1.254 1.00 89.56 94 LEU A C 1
ATOM 734 O O . LEU A 1 94 ? 7.068 -5.968 -1.178 1.00 89.56 94 LEU A O 1
ATOM 738 N N . LYS A 1 95 ? 9.054 -6.352 -0.185 1.00 93.75 95 LYS A N 1
ATOM 739 C CA . LYS A 1 95 ? 8.611 -6.063 1.180 1.00 93.75 95 LYS A CA 1
ATOM 740 C C . LYS A 1 95 ? 8.941 -4.629 1.547 1.00 93.75 95 LYS A C 1
ATOM 742 O O . LYS A 1 95 ? 9.916 -4.068 1.049 1.00 93.75 95 LYS A O 1
ATOM 747 N N . GLY A 1 96 ? 8.134 -4.054 2.423 1.00 92.19 96 GLY A N 1
ATOM 748 C CA . GLY A 1 96 ? 8.386 -2.731 2.958 1.00 92.19 96 GLY A CA 1
ATOM 749 C C . GLY A 1 96 ? 7.585 -2.436 4.211 1.00 92.19 96 GLY A C 1
ATOM 750 O O . GLY A 1 96 ? 6.668 -3.164 4.595 1.00 92.19 96 GLY A O 1
ATOM 751 N N . LYS A 1 97 ? 7.930 -1.319 4.839 1.00 94.25 97 LYS A N 1
ATOM 752 C CA . LYS A 1 97 ? 7.227 -0.786 6.002 1.00 94.25 97 LYS A CA 1
ATOM 753 C C . LYS A 1 97 ? 6.152 0.182 5.560 1.00 94.25 97 LYS A C 1
ATOM 755 O O . LYS A 1 97 ? 6.385 1.017 4.690 1.00 94.25 97 LYS A O 1
ATOM 760 N N . VAL A 1 98 ? 5.001 0.093 6.209 1.00 93.50 98 VAL A N 1
ATOM 761 C CA . VAL A 1 98 ? 3.879 1.002 6.004 1.00 93.50 98 VAL A CA 1
ATOM 762 C C . VAL A 1 98 ? 3.755 1.892 7.227 1.00 93.50 98 VAL A C 1
ATOM 764 O O . VAL A 1 98 ? 3.724 1.414 8.361 1.00 93.50 98 VAL A O 1
ATOM 767 N N . SER A 1 99 ? 3.672 3.194 7.006 1.00 93.62 99 SER A N 1
ATOM 768 C CA . SER A 1 99 ? 3.306 4.170 8.029 1.00 93.62 99 SER A CA 1
ATOM 769 C C . SER A 1 99 ? 2.226 5.083 7.475 1.00 93.62 99 SER A C 1
ATOM 771 O O . SER A 1 99 ? 2.180 5.340 6.280 1.00 93.62 99 SER A O 1
ATOM 773 N N . GLY A 1 100 ? 1.317 5.569 8.307 1.00 92.00 100 GLY A N 1
ATOM 774 C CA . GLY A 1 100 ? 0.221 6.384 7.812 1.00 92.00 100 GLY A CA 1
ATOM 775 C C . GLY A 1 100 ? -0.556 7.106 8.891 1.00 92.00 100 GLY A C 1
ATOM 776 O O . GLY A 1 100 ? -0.267 7.003 10.086 1.00 92.00 100 GLY A O 1
ATOM 777 N N . MET A 1 101 ? -1.553 7.854 8.437 1.00 91.88 101 MET A N 1
ATOM 778 C CA . MET A 1 101 ? -2.469 8.605 9.276 1.00 91.88 101 MET A CA 1
ATOM 779 C C . MET A 1 101 ? -3.894 8.492 8.734 1.00 91.88 101 MET A C 1
ATOM 781 O O . MET A 1 101 ? -4.127 8.633 7.531 1.00 91.88 101 MET A O 1
ATOM 785 N N . LEU A 1 102 ? -4.831 8.255 9.645 1.00 88.81 102 LEU A N 1
ATOM 786 C CA . LEU A 1 102 ? -6.265 8.250 9.409 1.00 88.81 102 LEU A CA 1
ATOM 787 C C . LEU A 1 102 ? -6.836 9.638 9.711 1.00 88.81 102 LEU A C 1
ATOM 789 O O . LEU A 1 102 ? -6.582 10.214 10.772 1.00 88.81 102 LEU A O 1
ATOM 793 N N . LYS A 1 103 ? -7.646 10.161 8.794 1.00 87.88 103 LYS A N 1
ATOM 794 C CA . LYS A 1 103 ? -8.381 11.411 8.956 1.00 87.88 103 LYS A CA 1
ATOM 795 C C . LYS A 1 103 ? -9.806 11.225 8.440 1.00 87.88 103 LYS A C 1
ATOM 797 O O . LYS A 1 103 ? -10.056 11.372 7.252 1.00 87.88 103 LYS A O 1
ATOM 802 N N . TYR A 1 104 ? -10.738 10.956 9.354 1.00 85.00 104 TYR A N 1
ATOM 803 C CA . TYR A 1 104 ? -12.112 10.559 9.022 1.00 85.00 104 TYR A CA 1
ATOM 804 C C . TYR A 1 104 ? -12.128 9.301 8.138 1.00 85.00 104 TYR A C 1
ATOM 806 O O . TYR A 1 104 ? -11.728 8.234 8.599 1.00 85.00 104 TYR A O 1
ATOM 814 N N . ASP A 1 105 ? -12.576 9.431 6.896 1.00 85.31 105 ASP A N 1
ATOM 815 C CA . ASP A 1 105 ? -12.596 8.412 5.852 1.00 85.31 105 ASP A CA 1
ATOM 816 C C . ASP A 1 105 ? -11.326 8.415 4.989 1.00 85.31 105 ASP A C 1
ATOM 818 O O . ASP A 1 105 ? -11.069 7.451 4.275 1.00 85.31 105 ASP A O 1
ATOM 822 N N . GLU A 1 106 ? -10.491 9.450 5.065 1.00 88.62 106 GLU A N 1
ATOM 823 C CA . GLU A 1 106 ? -9.240 9.511 4.315 1.00 88.62 106 GLU A CA 1
ATOM 824 C C . GLU A 1 106 ? -8.104 8.794 5.052 1.00 88.62 106 GLU A C 1
ATOM 826 O O . GLU A 1 106 ? -7.848 9.009 6.240 1.00 88.62 106 GLU A O 1
ATOM 831 N N . VAL A 1 107 ? -7.349 7.990 4.309 1.00 88.69 107 VAL A N 1
ATOM 832 C CA . VAL A 1 107 ? -6.135 7.321 4.773 1.00 88.69 107 VAL A CA 1
ATOM 833 C C . VAL A 1 107 ? -4.972 7.792 3.917 1.00 88.69 107 VAL A C 1
ATOM 835 O O . VAL A 1 107 ? -4.984 7.641 2.699 1.00 88.69 107 VAL A O 1
ATOM 838 N N . SER A 1 108 ? -3.941 8.348 4.542 1.00 90.56 108 SER A N 1
ATOM 839 C CA . SER A 1 108 ? -2.663 8.609 3.872 1.00 90.56 108 SER A CA 1
ATOM 840 C C . SER A 1 108 ? -1.620 7.646 4.408 1.00 90.56 108 SER A C 1
ATOM 842 O O . SER A 1 108 ? -1.477 7.539 5.624 1.00 90.56 108 SER A O 1
ATOM 844 N N . PHE A 1 109 ? -0.881 6.970 3.532 1.00 89.25 109 PHE A N 1
ATOM 845 C CA . PHE A 1 109 ? 0.217 6.104 3.952 1.00 89.25 109 PHE A CA 1
ATOM 846 C C . PHE A 1 109 ? 1.451 6.248 3.068 1.00 89.25 109 PHE A C 1
ATOM 848 O O . PHE A 1 109 ? 1.378 6.620 1.899 1.00 89.25 109 PHE A O 1
ATOM 855 N N . GLU A 1 110 ? 2.599 5.959 3.658 1.00 88.75 110 GLU A N 1
ATOM 856 C CA . GLU A 1 110 ? 3.892 5.836 3.016 1.00 88.75 110 GLU A CA 1
ATOM 857 C C . GLU A 1 110 ? 4.299 4.363 3.071 1.00 88.75 110 GLU A C 1
ATOM 859 O O . GLU A 1 110 ? 4.274 3.745 4.136 1.00 88.75 110 GLU A O 1
ATOM 864 N N . LEU A 1 111 ? 4.649 3.797 1.917 1.00 87.12 111 LEU A N 1
ATOM 865 C CA . LEU A 1 111 ? 5.261 2.478 1.809 1.00 87.12 111 LEU A CA 1
ATOM 866 C C . LEU A 1 111 ? 6.742 2.684 1.507 1.00 87.12 111 LEU A C 1
ATOM 868 O O . LEU A 1 111 ? 7.098 3.212 0.453 1.00 87.12 111 LEU A O 1
ATOM 872 N N . VAL A 1 112 ? 7.596 2.271 2.434 1.00 87.69 112 VAL A N 1
ATOM 873 C CA . VAL A 1 112 ? 9.051 2.323 2.295 1.00 87.69 112 VAL A CA 1
ATOM 874 C C . VAL A 1 112 ? 9.545 0.904 2.037 1.00 87.69 112 VAL A C 1
ATOM 876 O O . VAL A 1 112 ? 9.501 0.093 2.965 1.00 87.69 112 VAL A O 1
ATOM 879 N N . PRO A 1 113 ? 9.974 0.574 0.807 1.00 85.19 113 PRO A N 1
ATOM 880 C CA . PRO A 1 113 ? 10.578 -0.719 0.514 1.00 85.19 113 PRO A CA 1
ATOM 881 C C . PRO A 1 113 ? 11.805 -0.994 1.390 1.00 85.19 113 PRO A C 1
ATOM 883 O O . PRO A 1 113 ? 12.546 -0.077 1.737 1.00 85.19 113 PRO A O 1
ATOM 886 N N . ASP A 1 114 ? 12.027 -2.261 1.733 1.00 87.19 114 ASP A N 1
ATOM 887 C CA . ASP A 1 114 ? 13.229 -2.685 2.462 1.00 87.19 114 ASP A CA 1
ATOM 888 C C . ASP A 1 114 ? 14.474 -2.696 1.560 1.00 87.19 114 ASP A C 1
ATOM 890 O O . ASP A 1 114 ? 15.602 -2.574 2.041 1.00 87.19 114 ASP A O 1
ATOM 894 N N . ASP A 1 115 ? 14.264 -2.870 0.255 1.00 81.12 115 ASP A N 1
ATOM 895 C CA . ASP A 1 115 ? 15.316 -2.862 -0.751 1.00 81.12 115 ASP A CA 1
ATOM 896 C C . ASP A 1 115 ? 15.701 -1.408 -1.094 1.00 81.12 115 ASP A C 1
ATOM 898 O O . ASP A 1 115 ? 14.844 -0.654 -1.568 1.00 81.12 115 ASP A O 1
ATOM 902 N N . PRO A 1 116 ? 16.964 -0.995 -0.861 1.00 74.69 116 PRO A N 1
ATOM 903 C CA . PRO A 1 116 ? 17.416 0.379 -1.076 1.00 74.69 116 PRO A CA 1
ATOM 904 C C . PRO A 1 116 ? 17.421 0.807 -2.548 1.00 74.69 116 PRO A C 1
ATOM 906 O O . PRO A 1 116 ? 17.499 2.007 -2.813 1.00 74.69 116 PRO A O 1
ATOM 909 N N . ASP A 1 117 ? 17.327 -0.136 -3.490 1.00 73.12 117 ASP A N 1
ATOM 910 C CA . ASP A 1 117 ? 17.198 0.169 -4.916 1.00 73.12 117 ASP A CA 1
ATOM 911 C C . ASP A 1 117 ? 15.787 0.684 -5.265 1.00 73.12 117 ASP A C 1
ATOM 913 O O . ASP A 1 117 ? 15.572 1.251 -6.340 1.00 73.12 117 ASP A O 1
ATOM 917 N N . TYR A 1 118 ? 14.821 0.532 -4.348 1.00 73.06 118 TYR A N 1
ATOM 918 C CA . TYR A 1 118 ? 13.448 0.991 -4.510 1.00 73.06 118 TYR A CA 1
ATOM 919 C C . TYR A 1 118 ? 13.134 2.143 -3.559 1.00 73.06 118 TYR A C 1
ATOM 921 O O . TYR A 1 118 ? 13.289 2.078 -2.341 1.00 73.06 118 TYR A O 1
ATOM 929 N N . CYS A 1 119 ? 12.628 3.220 -4.140 1.00 77.19 119 CYS A N 1
ATOM 930 C CA . CYS A 1 119 ? 12.293 4.436 -3.424 1.00 77.19 119 CYS A CA 1
ATOM 931 C C . CYS A 1 119 ? 10.867 4.371 -2.838 1.00 77.19 119 CYS A C 1
ATOM 933 O O . CYS A 1 119 ? 10.059 3.506 -3.184 1.00 77.19 119 CYS A O 1
ATOM 935 N N . TYR A 1 120 ? 10.566 5.273 -1.900 1.00 80.00 120 TYR A N 1
ATOM 936 C CA . TYR A 1 120 ? 9.305 5.259 -1.155 1.00 80.00 120 TYR A CA 1
ATOM 937 C C . TYR A 1 120 ? 8.097 5.648 -2.024 1.00 80.00 120 TYR A C 1
ATOM 939 O O . TYR A 1 120 ? 8.183 6.498 -2.915 1.00 80.00 120 TYR A O 1
ATOM 947 N N . TYR A 1 121 ? 6.941 5.068 -1.707 1.00 83.69 121 TYR A N 1
ATOM 948 C CA . TYR A 1 121 ? 5.654 5.375 -2.328 1.00 83.69 121 TYR A CA 1
ATOM 949 C C . TYR A 1 121 ? 4.772 6.138 -1.349 1.00 83.69 121 TYR A C 1
ATOM 951 O O . TYR A 1 121 ? 4.671 5.767 -0.180 1.00 83.69 121 TYR A O 1
ATOM 959 N N . ARG A 1 122 ? 4.091 7.183 -1.824 1.00 88.50 122 ARG A N 1
ATOM 960 C CA . ARG A 1 122 ? 3.048 7.881 -1.064 1.00 88.50 122 ARG A CA 1
ATOM 961 C C . ARG A 1 122 ? 1.690 7.558 -1.636 1.00 88.50 122 ARG A C 1
ATOM 963 O O . ARG A 1 122 ? 1.458 7.776 -2.821 1.00 88.50 122 ARG A O 1
ATOM 970 N N . ALA A 1 123 ? 0.788 7.109 -0.785 1.00 88.50 123 ALA A N 1
ATOM 971 C CA . ALA A 1 123 ? -0.555 6.721 -1.150 1.00 88.50 123 ALA A CA 1
ATOM 972 C C . ALA A 1 123 ? -1.602 7.531 -0.390 1.00 88.50 123 ALA A C 1
ATOM 974 O O . ALA A 1 123 ? -1.405 7.946 0.756 1.00 88.50 123 ALA A O 1
ATOM 975 N N . LYS A 1 124 ? -2.737 7.730 -1.050 1.00 92.00 124 LYS A N 1
ATOM 976 C CA . LYS A 1 124 ? -3.962 8.262 -0.464 1.00 92.00 124 LYS A CA 1
ATOM 977 C C . LYS A 1 124 ? -5.112 7.348 -0.842 1.00 92.00 124 LYS A C 1
ATOM 979 O O . LYS A 1 124 ? -5.274 7.044 -2.021 1.00 92.00 124 LYS A O 1
ATOM 984 N N . ALA A 1 125 ? -5.902 6.952 0.142 1.00 92.25 125 ALA A N 1
ATOM 985 C CA . ALA A 1 125 ? -7.095 6.142 -0.024 1.00 92.25 125 ALA A CA 1
ATOM 986 C C . ALA A 1 125 ? -8.292 6.761 0.688 1.00 92.25 125 ALA A C 1
ATOM 988 O O . ALA A 1 125 ? -8.142 7.511 1.652 1.00 92.25 125 ALA A O 1
ATOM 989 N N . ILE A 1 126 ? -9.472 6.383 0.217 1.00 90.06 126 ILE A N 1
ATOM 990 C CA . ILE A 1 126 ? -10.735 6.537 0.922 1.00 90.06 126 ILE A CA 1
ATOM 991 C C . ILE A 1 126 ? -11.084 5.172 1.517 1.00 90.06 126 ILE A C 1
ATOM 993 O O . ILE A 1 126 ? -11.003 4.144 0.838 1.00 90.06 126 ILE A O 1
ATOM 997 N N . ARG A 1 127 ? -11.450 5.163 2.797 1.00 86.31 127 ARG A N 1
ATOM 998 C CA . ARG A 1 127 ? -11.932 3.993 3.522 1.00 86.31 127 ARG A CA 1
ATOM 999 C C . ARG A 1 127 ? -13.447 3.915 3.420 1.00 86.31 127 ARG A C 1
ATOM 1001 O O . ARG A 1 127 ? -14.153 4.852 3.779 1.00 86.31 127 ARG A O 1
ATOM 1008 N N . ASN A 1 128 ? -13.932 2.743 3.040 1.00 86.69 128 ASN A N 1
ATOM 1009 C CA . ASN A 1 128 ? -15.331 2.367 3.140 1.00 86.69 128 ASN A CA 1
ATOM 1010 C C . ASN A 1 128 ? -15.445 1.049 3.914 1.00 86.69 128 ASN A C 1
ATOM 1012 O O . ASN A 1 128 ? -15.270 -0.018 3.329 1.00 86.69 128 ASN A O 1
ATOM 1016 N N . THR A 1 129 ? -15.686 1.143 5.226 1.00 82.00 129 THR A N 1
ATOM 1017 C CA . THR A 1 129 ? -15.793 0.010 6.166 1.00 82.00 129 THR A CA 1
ATOM 1018 C C . THR A 1 129 ? -14.569 -0.917 6.087 1.00 82.00 129 THR A C 1
ATOM 1020 O O . THR A 1 129 ? -13.537 -0.611 6.694 1.00 82.00 129 THR A O 1
ATOM 1023 N N . GLU A 1 130 ? -14.642 -1.96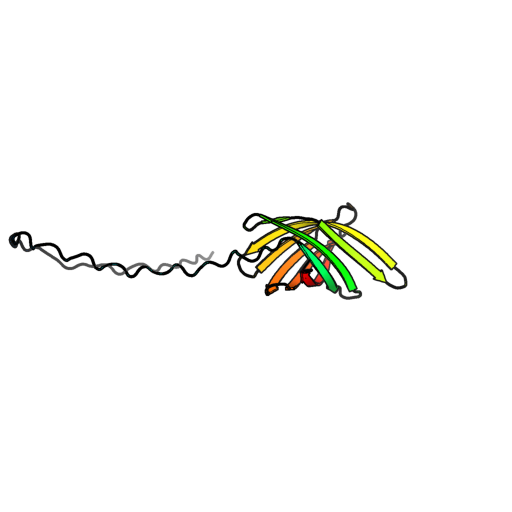6 5.266 1.00 88.94 130 GLU A N 1
ATOM 1024 C CA . GLU A 1 130 ? -13.635 -3.015 5.055 1.00 88.94 130 GLU A CA 1
ATOM 1025 C C . GLU A 1 130 ? -12.847 -2.866 3.747 1.00 88.94 130 GLU A C 1
ATOM 1027 O O . GLU A 1 130 ? -12.071 -3.745 3.391 1.00 88.94 130 GLU A O 1
ATOM 1032 N N . ARG A 1 131 ? -13.013 -1.768 3.010 1.00 91.06 131 ARG A N 1
ATOM 1033 C CA . ARG A 1 131 ? -12.348 -1.548 1.722 1.00 91.06 131 ARG A CA 1
ATOM 1034 C C . ARG A 1 131 ? -11.572 -0.241 1.711 1.00 91.06 131 ARG A C 1
ATOM 1036 O O . ARG A 1 131 ? -12.067 0.789 2.165 1.00 91.06 131 ARG A O 1
ATOM 1043 N N . LEU A 1 132 ? -10.370 -0.282 1.148 1.00 91.06 132 LEU A N 1
ATOM 1044 C CA . LEU A 1 132 ? -9.557 0.889 0.839 1.00 91.06 132 LEU A CA 1
ATOM 1045 C C . LEU A 1 132 ? -9.405 0.990 -0.665 1.00 91.06 132 LEU A C 1
ATOM 1047 O O . LEU A 1 132 ? -8.953 0.050 -1.314 1.00 91.06 132 LEU A O 1
ATOM 1051 N N . GLU A 1 133 ? -9.740 2.154 -1.197 1.00 94.19 133 GLU A N 1
ATOM 1052 C CA . GLU A 1 133 ? -9.553 2.470 -2.604 1.00 94.19 133 GLU A CA 1
ATOM 1053 C C . GLU A 1 133 ? -8.768 3.766 -2.716 1.00 94.19 133 GLU A C 1
ATOM 1055 O O . GLU A 1 133 ? -9.114 4.773 -2.094 1.00 94.19 133 GLU A O 1
ATOM 1060 N N . GLY A 1 134 ? -7.673 3.736 -3.468 1.00 92.62 134 GLY A N 1
ATOM 1061 C CA . GLY A 1 134 ? -6.742 4.845 -3.475 1.00 92.62 134 GLY A CA 1
ATOM 1062 C C . GLY A 1 134 ? -5.830 4.911 -4.679 1.00 92.62 134 GLY A C 1
ATOM 1063 O O . GLY A 1 134 ? -5.876 4.101 -5.602 1.00 92.62 134 GLY A O 1
ATOM 1064 N N . SER A 1 135 ? -4.974 5.922 -4.644 1.00 92.38 135 SER A N 1
ATOM 1065 C CA . SER A 1 135 ? -3.913 6.146 -5.616 1.00 92.38 135 SER A CA 1
ATOM 1066 C C . SER A 1 135 ? -2.591 6.354 -4.911 1.00 92.38 135 SER A C 1
ATOM 1068 O O . SER A 1 135 ? -2.546 6.767 -3.749 1.00 92.38 135 SER A O 1
ATOM 1070 N N . PHE A 1 136 ? -1.506 6.068 -5.616 1.00 89.62 136 PHE A N 1
ATOM 1071 C CA . PHE A 1 136 ? -0.167 6.302 -5.116 1.00 89.62 136 PHE A CA 1
ATOM 1072 C C . PHE A 1 136 ? 0.696 7.005 -6.154 1.00 89.62 136 PHE A C 1
ATOM 1074 O O . PHE A 1 136 ? 0.482 6.921 -7.365 1.00 89.62 136 PHE A O 1
ATOM 1081 N N . VAL A 1 137 ? 1.692 7.710 -5.636 1.00 86.19 137 VAL A N 1
ATOM 1082 C CA . VAL A 1 137 ? 2.784 8.293 -6.397 1.00 86.19 137 VAL A CA 1
ATOM 1083 C C . VAL A 1 137 ? 4.075 7.852 -5.723 1.00 86.19 137 VAL A C 1
ATOM 1085 O O . VAL A 1 137 ? 4.325 8.176 -4.561 1.00 86.19 137 VAL A O 1
ATOM 1088 N N . GLY A 1 138 ? 4.872 7.082 -6.450 1.00 77.69 138 GLY A N 1
ATOM 1089 C CA . GLY A 1 138 ? 6.266 6.812 -6.140 1.00 77.69 138 GLY A CA 1
ATOM 1090 C C . GLY A 1 138 ? 7.179 7.687 -6.987 1.00 77.69 138 GLY A C 1
ATOM 1091 O O . GLY A 1 138 ? 6.789 8.193 -8.039 1.00 77.69 138 GLY A O 1
ATOM 1092 N N . VAL A 1 139 ? 8.410 7.845 -6.530 1.00 64.94 139 VAL A N 1
ATOM 1093 C CA . VAL A 1 139 ? 9.525 8.326 -7.349 1.00 64.94 139 VAL A CA 1
ATOM 1094 C C . VAL A 1 139 ? 10.414 7.104 -7.514 1.00 64.94 139 VAL A C 1
ATOM 1096 O O . VAL A 1 139 ? 10.759 6.509 -6.500 1.00 64.94 139 VAL A O 1
ATOM 1099 N N . ASN A 1 140 ? 10.725 6.652 -8.730 1.00 65.12 140 ASN A N 1
ATOM 1100 C CA . ASN A 1 140 ? 11.793 5.667 -8.890 1.00 65.12 140 ASN A CA 1
ATOM 1101 C C . ASN A 1 140 ? 13.117 6.344 -8.482 1.00 65.12 140 ASN A C 1
ATOM 1103 O O . ASN A 1 140 ? 13.234 7.567 -8.531 1.00 65.12 140 ASN A O 1
ATOM 1107 N N . CYS A 1 141 ? 14.136 5.598 -8.064 1.00 64.69 141 CYS A N 1
ATOM 1108 C CA . CYS A 1 141 ? 15.398 6.219 -7.636 1.00 64.69 141 CYS A CA 1
ATOM 1109 C C . CYS A 1 141 ? 16.205 6.870 -8.790 1.00 64.69 141 CYS A C 1
ATOM 1111 O O . CYS A 1 141 ? 17.361 7.242 -8.601 1.00 64.69 141 CYS A O 1
ATOM 1113 N N . VAL A 1 142 ? 15.595 7.011 -9.974 1.00 65.69 142 VAL A N 1
ATOM 1114 C CA . VAL A 1 142 ? 16.129 7.595 -11.214 1.00 65.69 142 VAL A CA 1
ATOM 1115 C C . VAL A 1 142 ? 15.256 8.781 -11.696 1.00 65.69 142 VAL A C 1
ATOM 1117 O O . VAL A 1 142 ? 15.345 9.185 -12.849 1.00 65.69 142 VAL A O 1
ATOM 1120 N N . ASP A 1 143 ? 14.444 9.363 -10.803 1.00 60.41 143 ASP A N 1
ATOM 1121 C CA . ASP A 1 143 ? 13.575 10.539 -11.007 1.00 60.41 143 ASP A CA 1
ATOM 1122 C C . ASP A 1 143 ? 12.321 10.374 -11.900 1.00 60.41 143 ASP A C 1
ATOM 1124 O O . ASP A 1 143 ? 11.604 11.354 -12.129 1.00 60.41 143 ASP A O 1
ATOM 1128 N N . ASP A 1 144 ? 11.949 9.166 -12.332 1.00 69.50 144 ASP A N 1
ATOM 1129 C CA . ASP A 1 144 ? 10.640 8.934 -12.958 1.00 69.50 144 ASP A CA 1
ATOM 1130 C C . ASP A 1 144 ? 9.552 8.710 -11.904 1.00 69.50 144 ASP A C 1
ATOM 1132 O O . ASP A 1 144 ? 9.652 7.863 -11.011 1.00 69.50 144 ASP A O 1
ATOM 1136 N N . ALA A 1 145 ? 8.456 9.456 -12.025 1.00 76.25 145 ALA A N 1
ATOM 1137 C CA . ALA A 1 145 ? 7.296 9.268 -11.168 1.00 76.25 145 ALA A CA 1
ATOM 1138 C C . ALA A 1 145 ? 6.528 8.002 -11.578 1.00 76.25 145 ALA A C 1
ATOM 1140 O O . ALA A 1 145 ? 5.957 7.949 -12.665 1.00 76.25 145 ALA A O 1
ATOM 1141 N N . ILE A 1 146 ? 6.441 7.025 -10.677 1.00 81.81 146 ILE A N 1
ATOM 1142 C CA . ILE A 1 146 ? 5.574 5.854 -10.838 1.00 81.81 146 ILE A CA 1
ATOM 1143 C C . ILE A 1 146 ? 4.215 6.196 -10.236 1.00 81.81 146 ILE A C 1
ATOM 1145 O O . ILE A 1 146 ? 4.129 6.671 -9.103 1.00 81.81 146 ILE A O 1
ATOM 1149 N N . ARG A 1 147 ? 3.136 5.969 -10.982 1.00 88.75 147 ARG A N 1
ATOM 1150 C CA . ARG A 1 147 ? 1.769 6.241 -10.528 1.00 88.75 147 ARG A CA 1
ATOM 1151 C C . ARG A 1 147 ? 0.899 5.018 -10.726 1.00 88.75 147 ARG A C 1
ATOM 1153 O O . ARG A 1 147 ? 1.117 4.242 -11.650 1.00 88.75 147 ARG A O 1
ATOM 1160 N N . GLY A 1 148 ? -0.115 4.901 -9.887 1.00 90.44 148 GLY A N 1
ATOM 1161 C CA . GLY A 1 148 ? -1.127 3.874 -10.041 1.00 90.44 148 GLY A CA 1
ATOM 1162 C C . GLY A 1 148 ? -2.245 4.021 -9.027 1.00 90.44 148 GLY A C 1
ATOM 1163 O O . GLY A 1 148 ? -2.287 4.969 -8.232 1.00 90.44 148 GLY A O 1
ATOM 1164 N N . SER A 1 149 ? -3.151 3.057 -9.063 1.00 94.12 149 SER A N 1
ATOM 1165 C CA . SER A 1 149 ? -4.251 2.917 -8.114 1.00 94.12 149 SER A CA 1
ATOM 1166 C C . SER A 1 149 ? -4.170 1.587 -7.390 1.00 94.12 149 SER A C 1
ATOM 1168 O O . SER A 1 149 ? -3.510 0.662 -7.849 1.00 94.12 149 SER A O 1
ATOM 1170 N N . PHE A 1 150 ? -4.843 1.475 -6.256 1.00 94.06 150 PHE A N 1
ATOM 1171 C CA . PHE A 1 150 ? -4.970 0.210 -5.554 1.00 94.06 150 PHE A CA 1
ATOM 1172 C C . PHE A 1 150 ? -6.353 0.075 -4.941 1.00 94.06 150 PHE A C 1
ATOM 1174 O O . PHE A 1 150 ? -7.016 1.061 -4.608 1.00 94.06 150 PHE A O 1
ATOM 1181 N N . VAL A 1 151 ? -6.747 -1.176 -4.767 1.00 95.06 151 VAL A N 1
ATOM 1182 C CA . VAL A 1 151 ? -7.933 -1.578 -4.027 1.00 95.06 151 VAL A CA 1
ATOM 1183 C C . VAL A 1 151 ? -7.513 -2.711 -3.113 1.00 95.06 151 VAL A C 1
ATOM 1185 O O . VAL A 1 151 ? -6.990 -3.710 -3.602 1.00 95.06 151 VAL A O 1
ATOM 1188 N N . VAL A 1 152 ? -7.738 -2.567 -1.809 1.00 94.00 152 VAL A N 1
ATOM 1189 C CA . VAL A 1 152 ? -7.496 -3.631 -0.828 1.00 94.00 152 VAL A CA 1
ATOM 1190 C C . VAL A 1 152 ? -8.685 -3.784 0.108 1.00 94.00 152 VAL A C 1
ATOM 1192 O O . VAL A 1 152 ? -9.365 -2.813 0.436 1.00 94.00 152 VAL A O 1
ATOM 1195 N N . GLU A 1 153 ? -8.927 -5.011 0.540 1.00 95.00 153 GLU A N 1
ATOM 1196 C CA . GLU A 1 153 ? -10.048 -5.394 1.390 1.00 95.00 153 GLU A CA 1
ATOM 1197 C C . GLU A 1 153 ? -9.527 -6.038 2.672 1.00 95.00 153 GLU A C 1
ATOM 1199 O O . GLU A 1 153 ? -8.537 -6.776 2.656 1.00 95.00 153 GLU A O 1
ATOM 1204 N N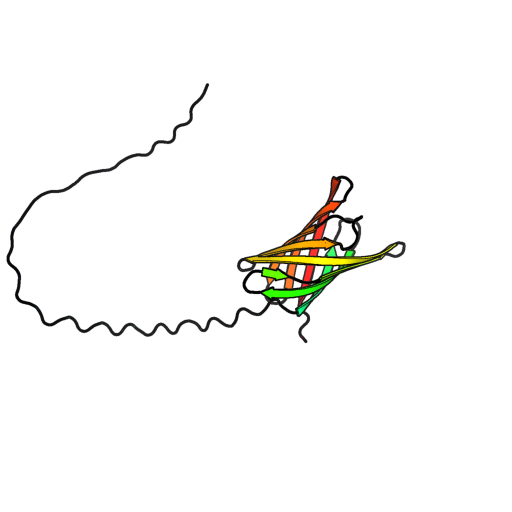 . LYS A 1 154 ? -10.175 -5.725 3.793 1.00 93.06 154 LYS A N 1
ATOM 1205 C CA . LYS A 1 154 ? -9.862 -6.293 5.097 1.00 93.06 154 LYS A CA 1
ATOM 1206 C C . LYS A 1 154 ? -10.241 -7.767 5.092 1.00 93.06 154 LYS A C 1
ATOM 1208 O O . LYS A 1 154 ? -11.351 -8.140 4.724 1.00 93.06 154 LYS A O 1
ATOM 1213 N N . VAL A 1 155 ? -9.320 -8.608 5.536 1.00 91.88 155 VAL A N 1
ATOM 1214 C CA . VAL A 1 155 ? -9.586 -10.023 5.769 1.00 91.88 155 VAL A CA 1
ATOM 1215 C C . VAL A 1 155 ? -10.234 -10.143 7.144 1.00 91.88 155 VAL A C 1
ATOM 1217 O O . VAL A 1 155 ? -9.608 -9.821 8.155 1.00 91.88 155 VAL A O 1
ATOM 1220 N N . LEU A 1 156 ? -11.499 -10.558 7.173 1.00 80.62 156 LEU A N 1
ATOM 1221 C CA . LEU A 1 156 ? -12.197 -10.908 8.406 1.00 80.62 156 LEU A CA 1
ATOM 1222 C C . LEU A 1 156 ? -11.725 -12.298 8.849 1.00 80.62 156 LEU A C 1
ATOM 1224 O O . LEU A 1 156 ? -11.959 -13.277 8.139 1.00 80.62 156 LEU A O 1
ATOM 1228 N N . GLU A 1 157 ? -11.021 -12.362 9.980 1.00 58.72 157 GLU A N 1
ATOM 1229 C CA . GLU A 1 157 ? -10.680 -13.622 10.660 1.00 58.72 157 GLU A CA 1
ATOM 1230 C C . GLU A 1 157 ? -11.857 -14.164 11.480 1.00 58.72 157 GLU A C 1
ATOM 1232 O O . GLU A 1 157 ? -12.564 -13.353 12.125 1.00 58.72 157 GLU A O 1
#

Radius of gyration: 28.8 Å; chains: 1; bounding box: 55×71×64 Å

Secondary structure (DSSP, 8-state):
----------------------PPP-PPPPP-------------------EEEEEEEE-SS-EEEEEEEEEEETTEEEEEEEEEEEETTEEEEEEEEEEEEEETTEEEEEEEESSTTS--EEEEEEEETTEEEEEEEEE-TTSPEEEEEEEEEE---